Protein AF-B7ANX5-F1 (afdb_monomer)

pLDDT: mean 86.8, std 12.09, range [38.41, 97.44]

Mean predicted aligned error: 7.11 Å

Organism: NCBI:txid483218

Secondary structure (DSSP, 8-state):
--SHHHHHHHHH-S-----TT-------GGGG--HHHHHHHHHHHHHHHHHTT---HHHHHHHHHHHHHHHHHTT-HHHHHHHHHHHHHHHT-HHHHHH--HHHHHHHHHT----HHHHHHHHHHHHHHHHHHHHHHHHHHHHHHHTTSS--

Radius of gyration: 18.53 Å; Cα contacts (8 Å, |Δi|>4): 82; chains: 1; bounding box: 41×58×36 Å

Nearest PDB structures (foldseek):
  3l8r-assembly2_D  TM=2.644E-01  e=5.435E+00  Streptococcus mutans

Solvent-accessible surface area (backbone atoms only — not comparable to full-atom values): 8976 Å² total; per-residue (Å²): 123,62,61,57,67,57,46,49,44,71,76,67,53,89,73,84,83,83,64,84,96,70,84,77,97,70,83,67,68,83,84,63,80,40,47,70,51,50,19,33,50,55,26,39,51,54,49,49,27,50,76,69,75,66,59,50,72,67,60,52,55,49,57,50,50,51,53,38,53,50,25,52,76,70,66,37,32,67,40,28,42,25,48,45,50,17,52,49,54,50,72,65,37,66,72,50,58,75,70,51,59,64,70,64,50,49,55,50,62,77,63,67,81,74,71,36,68,69,49,39,71,54,49,46,54,56,42,50,51,55,49,49,54,58,51,55,53,48,51,50,52,50,51,66,58,55,70,71,75,80,81,134

Foldseek 3Di:
DPCPVVLCCVVPDPDDDDDPPDDDDDDDPVVVDDLLVLLCHLQVVQVSCVVVVVDDLVVNVVVLVVQLVVCVVVVVLLSSQSSLVSLQQSLVDDVSVVPDDVVVVSVCSVPDDDPSNVCNVVSSVVSSVSSCVVVVVVVVVCVVVVVVPPDD

Structure (mmCIF, N/CA/C/O backbone):
data_AF-B7ANX5-F1
#
_entry.id   AF-B7ANX5-F1
#
loop_
_atom_site.group_PDB
_atom_site.id
_atom_site.type_symbol
_atom_site.label_atom_id
_atom_site.label_alt_id
_a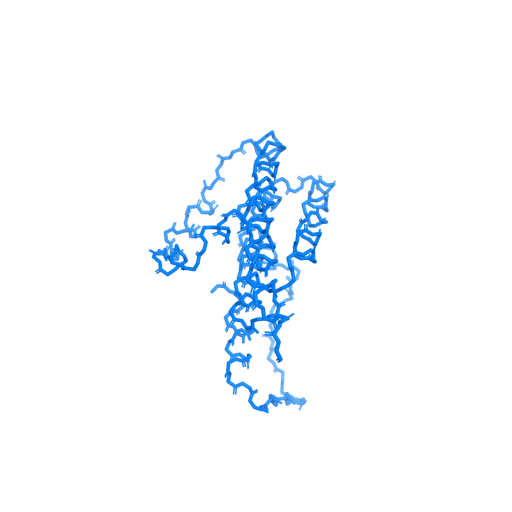tom_site.label_comp_id
_atom_site.label_asym_id
_atom_site.label_entity_id
_atom_site.label_seq_id
_atom_site.pdbx_PDB_ins_code
_atom_site.Cartn_x
_atom_site.Cartn_y
_atom_site.Cartn_z
_atom_site.occupancy
_atom_site.B_iso_or_equiv
_atom_site.auth_seq_id
_atom_site.auth_comp_id
_atom_site.auth_asym_id
_atom_site.auth_atom_id
_atom_site.pdbx_PDB_model_num
ATOM 1 N N . MET A 1 1 ? -2.351 1.192 -12.191 1.00 64.56 1 MET A N 1
ATOM 2 C CA . MET A 1 1 ? -2.584 2.080 -11.023 1.00 64.56 1 MET A CA 1
ATOM 3 C C . MET A 1 1 ? -1.504 1.743 -10.015 1.00 64.56 1 MET A C 1
ATOM 5 O O . MET A 1 1 ? -1.734 0.849 -9.209 1.00 64.56 1 MET A O 1
ATOM 9 N N . HIS A 1 2 ? -0.383 2.459 -10.141 1.00 79.88 2 HIS A N 1
ATOM 10 C CA . HIS A 1 2 ? 0.844 2.492 -9.335 1.00 79.88 2 HIS A CA 1
ATOM 11 C C . HIS A 1 2 ? 1.629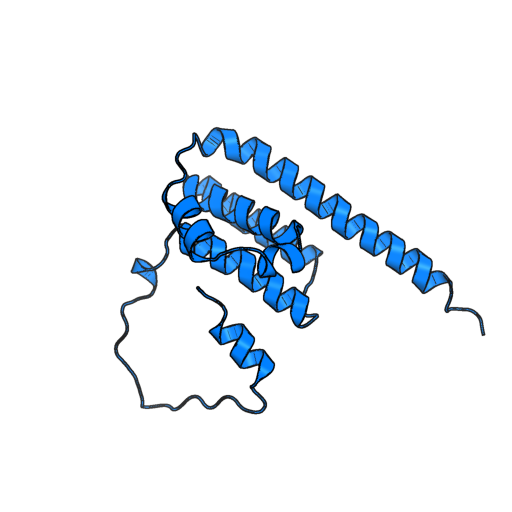 1.181 -9.177 1.00 79.88 2 HIS A C 1
ATOM 13 O O . HIS A 1 2 ? 1.040 0.109 -9.063 1.00 79.88 2 HIS A O 1
ATOM 19 N N . CYS A 1 3 ? 2.961 1.285 -9.110 1.00 84.56 3 CYS A N 1
ATOM 20 C CA . CYS A 1 3 ? 3.905 0.171 -8.952 1.00 84.56 3 CYS A CA 1
ATOM 21 C C . CYS A 1 3 ? 3.955 -0.805 -10.152 1.00 84.56 3 CYS A C 1
ATOM 23 O O . CYS A 1 3 ? 4.668 -1.804 -10.109 1.00 84.56 3 CYS A O 1
ATOM 25 N N . ASP A 1 4 ? 3.224 -0.520 -11.236 1.00 85.19 4 ASP A N 1
ATOM 26 C CA . ASP A 1 4 ? 3.334 -1.236 -12.513 1.00 85.19 4 ASP A CA 1
ATOM 27 C C . ASP A 1 4 ? 4.635 -0.906 -13.258 1.00 85.19 4 ASP A C 1
ATOM 29 O O . ASP A 1 4 ? 5.229 -1.773 -13.890 1.00 85.19 4 ASP A O 1
ATOM 33 N N . ASP A 1 5 ? 5.112 0.326 -13.114 1.00 86.75 5 ASP A N 1
ATOM 34 C CA . ASP A 1 5 ? 6.419 0.801 -13.561 1.00 86.75 5 ASP A CA 1
ATOM 35 C C . ASP A 1 5 ? 7.576 0.123 -12.815 1.00 86.75 5 ASP A C 1
ATOM 37 O O . ASP A 1 5 ? 8.537 -0.327 -13.439 1.00 86.75 5 ASP A O 1
ATOM 41 N N . VAL A 1 6 ? 7.459 -0.002 -11.490 1.00 86.62 6 VAL A N 1
ATOM 42 C CA . VAL A 1 6 ? 8.436 -0.705 -10.644 1.00 86.62 6 VAL A CA 1
ATOM 43 C C . VAL A 1 6 ? 8.518 -2.179 -11.028 1.00 86.62 6 VAL A C 1
ATOM 45 O O . VAL A 1 6 ? 9.609 -2.699 -11.252 1.00 86.62 6 VAL A O 1
ATOM 48 N N . GLU A 1 7 ? 7.372 -2.850 -11.138 1.00 89.88 7 GLU A N 1
ATOM 49 C CA . GLU A 1 7 ? 7.316 -4.266 -11.499 1.00 89.88 7 GLU A CA 1
ATOM 50 C C . GLU A 1 7 ? 7.863 -4.512 -12.911 1.00 89.88 7 GLU A C 1
ATOM 52 O O . GLU A 1 7 ? 8.701 -5.396 -13.097 1.00 89.88 7 GLU A O 1
ATOM 57 N N . TYR A 1 8 ? 7.479 -3.684 -13.890 1.00 86.88 8 TYR A N 1
ATOM 58 C CA . TYR A 1 8 ? 8.024 -3.765 -15.245 1.00 86.88 8 TYR A CA 1
ATOM 59 C C . TYR A 1 8 ? 9.538 -3.533 -15.257 1.0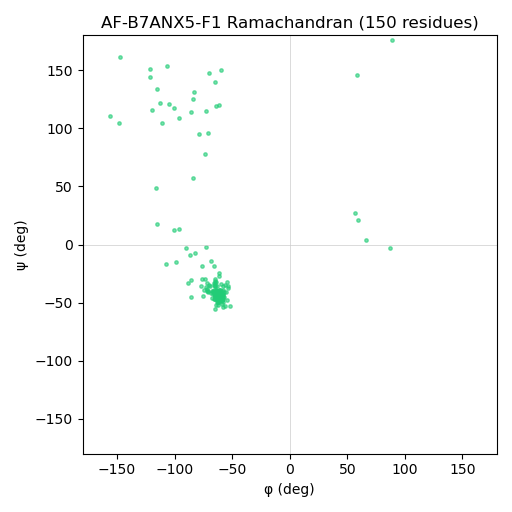0 86.88 8 TYR A C 1
ATOM 61 O O . TYR A 1 8 ? 10.274 -4.246 -15.941 1.00 86.88 8 TYR A O 1
ATOM 69 N N . GLY A 1 9 ? 10.015 -2.575 -14.457 1.00 87.75 9 GLY A N 1
ATOM 70 C CA . GLY A 1 9 ? 11.433 -2.329 -14.236 1.00 87.75 9 GLY A CA 1
ATOM 71 C C . GLY A 1 9 ? 12.150 -3.580 -13.741 1.00 87.75 9 GLY A C 1
ATOM 72 O O . GLY A 1 9 ? 13.107 -4.008 -14.369 1.00 87.75 9 GLY A O 1
ATOM 73 N N . ILE A 1 10 ? 11.668 -4.229 -12.681 1.00 87.19 10 ILE A N 1
ATOM 74 C CA . ILE A 1 10 ? 12.302 -5.446 -12.145 1.00 87.19 10 ILE A CA 1
ATOM 75 C C . ILE A 1 10 ? 12.257 -6.592 -13.166 1.00 87.19 10 ILE A C 1
ATOM 77 O O . ILE A 1 10 ? 13.237 -7.319 -13.326 1.00 87.19 10 ILE A O 1
ATOM 81 N N . ARG A 1 11 ? 11.142 -6.746 -13.890 1.00 87.19 11 ARG A N 1
ATOM 82 C CA . ARG A 1 11 ? 10.969 -7.813 -14.884 1.00 87.19 11 ARG A CA 1
ATOM 83 C C . ARG A 1 11 ? 11.889 -7.649 -16.097 1.00 87.19 11 ARG A C 1
ATOM 85 O O . ARG A 1 11 ? 12.394 -8.642 -16.617 1.00 87.19 11 ARG A O 1
ATOM 92 N N . CYS A 1 12 ? 12.073 -6.420 -16.577 1.00 84.12 12 CYS A N 1
ATOM 93 C CA . CYS A 1 12 ? 12.743 -6.140 -17.849 1.00 84.12 12 CYS A CA 1
ATOM 94 C C . CYS A 1 12 ? 14.151 -5.541 -17.703 1.00 84.12 12 CYS A C 1
ATOM 96 O O . CYS A 1 12 ? 14.919 -5.550 -18.670 1.00 84.12 12 CYS A O 1
ATOM 98 N N . ALA A 1 13 ? 14.527 -5.009 -16.539 1.00 69.38 13 ALA A N 1
ATOM 99 C CA . ALA A 1 13 ? 15.798 -4.312 -16.386 1.00 69.38 13 ALA A CA 1
ATOM 100 C C . ALA A 1 13 ? 16.972 -5.287 -16.235 1.00 69.38 13 ALA A C 1
ATOM 102 O O . ALA A 1 13 ? 17.363 -5.669 -15.137 1.00 69.38 13 ALA A O 1
ATOM 103 N N . ARG A 1 14 ? 17.642 -5.581 -17.356 1.00 64.06 14 ARG A N 1
ATOM 104 C CA . ARG A 1 14 ? 19.084 -5.897 -17.331 1.00 64.06 14 ARG A CA 1
ATOM 105 C C . ARG A 1 14 ? 19.943 -4.641 -17.166 1.00 64.06 14 ARG A C 1
ATOM 107 O O . ARG A 1 14 ? 21.045 -4.729 -16.634 1.00 64.06 14 ARG A O 1
ATOM 114 N N . ARG A 1 15 ? 19.471 -3.483 -17.652 1.00 76.56 15 ARG A N 1
ATOM 115 C CA . ARG A 1 15 ? 20.166 -2.189 -17.554 1.00 76.56 15 ARG A CA 1
ATOM 116 C C . ARG A 1 15 ? 19.166 -1.032 -17.641 1.00 76.56 15 ARG A C 1
ATOM 118 O O . ARG A 1 15 ? 18.594 -0.797 -18.701 1.00 76.56 15 ARG A O 1
ATOM 125 N N . LEU A 1 16 ? 18.959 -0.324 -16.534 1.00 81.31 16 LEU A N 1
ATOM 126 C CA . LEU A 1 16 ? 18.196 0.925 -16.495 1.00 81.31 16 LEU A CA 1
ATOM 127 C C . LEU A 1 16 ? 19.124 2.082 -16.895 1.00 81.31 16 LEU A C 1
ATOM 129 O O . LEU A 1 16 ? 20.234 2.179 -16.372 1.00 81.31 16 LEU A O 1
ATOM 133 N N . ILE A 1 17 ? 18.689 2.944 -17.815 1.00 84.75 17 ILE A N 1
ATOM 134 C CA . ILE A 1 17 ? 19.431 4.148 -18.211 1.00 84.75 17 ILE A CA 1
ATOM 135 C C . ILE A 1 17 ? 18.631 5.363 -17.750 1.00 84.75 17 ILE A C 1
ATOM 137 O O . ILE A 1 17 ? 17.484 5.537 -18.152 1.00 84.75 17 ILE A O 1
ATOM 141 N N . ILE A 1 18 ? 19.250 6.202 -16.922 1.00 85.62 18 ILE A N 1
ATOM 142 C CA . ILE A 1 18 ? 18.720 7.510 -16.529 1.00 85.62 18 ILE A CA 1
ATOM 143 C C . ILE A 1 18 ? 19.532 8.556 -17.294 1.00 85.62 18 ILE A C 1
ATOM 145 O O . ILE A 1 18 ? 20.758 8.583 -17.193 1.00 85.62 18 ILE A O 1
ATOM 149 N N . LEU A 1 19 ? 18.861 9.376 -18.103 1.00 89.69 19 LEU A N 1
ATOM 150 C CA . LEU A 1 19 ? 19.506 10.377 -18.952 1.00 89.69 19 LEU A CA 1
ATOM 151 C C . LEU A 1 19 ? 19.499 11.737 -18.255 1.00 89.69 19 LEU A C 1
ATOM 153 O O . LEU A 1 19 ? 18.463 12.388 -18.147 1.00 89.69 19 LEU A O 1
ATOM 157 N N . ASN A 1 20 ? 20.671 12.177 -17.805 1.00 89.00 20 ASN A N 1
ATOM 158 C CA . ASN A 1 20 ? 20.837 13.518 -17.252 1.00 89.00 20 ASN A CA 1
ATOM 159 C C . ASN A 1 20 ? 20.601 14.576 -18.343 1.00 89.00 20 ASN A C 1
ATOM 161 O O . ASN A 1 20 ? 21.053 14.415 -19.475 1.00 89.00 20 ASN A O 1
ATOM 165 N N . GLY A 1 21 ? 19.924 15.674 -17.996 1.00 89.69 21 GLY A N 1
ATOM 166 C CA . GLY A 1 21 ? 19.671 16.794 -18.913 1.00 89.69 21 GLY A CA 1
ATOM 167 C C . GLY A 1 21 ? 18.409 16.664 -19.774 1.00 89.69 21 GLY A C 1
ATOM 168 O O . GLY A 1 21 ? 18.075 17.607 -20.486 1.00 89.69 21 GLY A O 1
ATOM 169 N N . ILE A 1 22 ? 17.675 15.550 -19.676 1.00 88.56 22 ILE A N 1
ATOM 170 C CA . ILE A 1 22 ? 16.346 15.390 -20.277 1.00 88.56 22 ILE A CA 1
ATOM 171 C C . ILE A 1 22 ? 15.320 15.340 -19.148 1.00 88.56 22 ILE A C 1
ATOM 173 O O . ILE A 1 22 ? 15.184 14.328 -18.468 1.00 88.56 22 ILE A O 1
ATOM 177 N N . ASN A 1 23 ? 14.583 16.435 -18.972 1.00 89.75 23 ASN A N 1
ATOM 178 C CA . ASN A 1 23 ? 13.547 16.553 -17.952 1.00 89.75 23 ASN A CA 1
ATOM 179 C C . ASN A 1 23 ? 12.201 16.858 -18.607 1.00 89.75 23 ASN A C 1
ATOM 181 O O . ASN A 1 23 ? 12.123 17.616 -19.574 1.00 89.75 23 ASN A O 1
ATOM 185 N N . VAL A 1 24 ? 11.132 16.306 -18.041 1.00 86.94 24 VAL A N 1
ATOM 186 C CA . VAL A 1 24 ? 9.756 16.643 -18.407 1.00 86.94 24 VAL A CA 1
ATOM 187 C C . VAL A 1 24 ? 9.112 17.295 -17.198 1.00 86.94 24 VAL A C 1
ATOM 189 O O . VAL A 1 24 ? 9.230 16.791 -16.082 1.00 86.94 24 VAL A O 1
ATOM 192 N N . TRP A 1 25 ? 8.425 18.413 -17.416 1.00 88.75 25 TRP A N 1
ATOM 193 C CA . TRP A 1 25 ? 7.654 19.046 -16.357 1.00 88.75 25 TRP A CA 1
ATOM 194 C C . TRP A 1 25 ? 6.528 18.120 -15.915 1.00 88.75 25 TRP A C 1
ATOM 196 O O . TRP A 1 25 ? 5.643 17.767 -16.693 1.00 88.75 25 TRP A O 1
ATOM 206 N N . HIS A 1 26 ? 6.568 17.745 -14.644 1.00 80.88 26 HIS A N 1
ATOM 207 C CA . HIS A 1 26 ? 5.482 17.064 -13.971 1.00 80.88 26 HIS A CA 1
ATOM 208 C C . HIS A 1 26 ? 5.036 17.899 -12.773 1.00 80.88 26 HIS A C 1
ATOM 210 O O . HIS A 1 26 ? 5.812 18.634 -12.166 1.00 80.88 26 HIS A O 1
ATOM 216 N N . GLU A 1 27 ? 3.764 17.771 -12.426 1.00 80.19 27 GLU A N 1
ATOM 217 C CA . GLU A 1 27 ? 3.228 18.319 -11.185 1.00 80.19 27 GLU A CA 1
ATOM 218 C C . GLU A 1 27 ? 3.963 17.719 -9.974 1.00 80.19 27 GLU A C 1
ATOM 220 O O . GLU A 1 27 ? 4.445 16.579 -10.024 1.00 80.19 27 GLU A O 1
ATOM 225 N N . THR A 1 28 ? 4.068 18.480 -8.888 1.00 76.06 28 THR A N 1
ATOM 226 C CA . THR A 1 28 ? 4.746 18.026 -7.673 1.00 76.06 28 THR A CA 1
ATOM 227 C C . THR A 1 28 ? 3.950 16.926 -6.964 1.00 76.06 28 THR A C 1
ATOM 229 O O . THR A 1 28 ? 2.719 16.873 -6.994 1.00 76.06 28 THR A O 1
ATOM 232 N N . TYR A 1 29 ? 4.679 16.010 -6.324 1.00 69.62 29 TYR A N 1
ATOM 233 C CA . TYR A 1 29 ? 4.139 14.801 -5.693 1.00 69.62 29 TYR A CA 1
ATOM 234 C C . TYR A 1 29 ? 3.106 15.087 -4.589 1.00 69.62 29 TYR A C 1
ATOM 236 O O . TYR A 1 29 ? 2.139 14.342 -4.431 1.00 69.62 29 TYR A O 1
ATOM 244 N N . GLU A 1 30 ? 3.285 16.184 -3.854 1.00 67.94 30 GLU A N 1
ATOM 245 C CA . GLU A 1 30 ? 2.495 16.552 -2.673 1.00 67.94 30 GLU A CA 1
ATOM 246 C C . GLU A 1 30 ? 0.989 16.632 -2.960 1.00 67.94 30 GLU A C 1
ATOM 248 O O . GLU A 1 30 ? 0.178 16.205 -2.140 1.00 67.94 30 GLU A O 1
ATOM 253 N N . TYR A 1 31 ? 0.604 17.077 -4.158 1.00 67.00 31 TYR A N 1
ATOM 254 C CA . TYR A 1 31 ? -0.802 17.224 -4.545 1.00 67.00 31 TYR A CA 1
ATOM 255 C C . TYR A 1 31 ? -1.454 15.924 -5.031 1.00 67.00 31 TYR A C 1
ATOM 257 O O . TYR A 1 31 ? -2.666 15.874 -5.245 1.00 67.00 31 TYR A O 1
ATOM 265 N N . ARG A 1 32 ? -0.677 14.847 -5.194 1.00 72.06 32 ARG A N 1
ATOM 266 C CA . ARG A 1 32 ? -1.162 13.580 -5.759 1.00 72.06 32 ARG A CA 1
ATOM 267 C C . ARG A 1 32 ? -1.5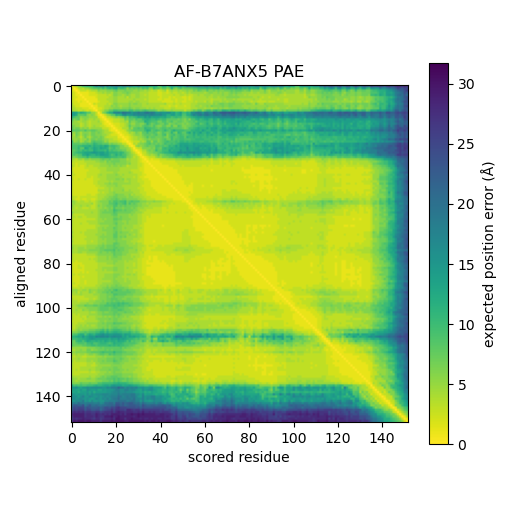09 12.543 -4.704 1.00 72.06 32 ARG A C 1
ATOM 269 O O . ARG A 1 32 ? -2.206 11.583 -5.026 1.00 72.06 32 ARG A O 1
ATOM 276 N N . VAL A 1 33 ? -1.087 12.721 -3.452 1.00 80.19 33 VAL A N 1
ATOM 277 C CA . VAL A 1 33 ? -1.300 11.725 -2.394 1.00 80.19 33 VAL A CA 1
ATOM 278 C C . VAL A 1 33 ? -2.775 11.680 -1.997 1.00 80.19 33 VAL A C 1
ATOM 280 O O . VAL A 1 33 ? -3.263 12.450 -1.175 1.00 80.19 33 VAL A O 1
ATOM 283 N N . THR A 1 34 ? -3.509 10.738 -2.586 1.00 89.25 34 THR A N 1
ATOM 284 C CA . THR A 1 34 ? -4.903 10.465 -2.225 1.00 89.25 34 THR A CA 1
ATOM 285 C C . THR A 1 34 ? -5.008 9.160 -1.434 1.00 89.25 34 THR A C 1
ATOM 287 O O . THR A 1 34 ? -4.217 8.239 -1.653 1.00 89.25 34 THR A O 1
ATOM 290 N N . PRO A 1 35 ? -6.038 8.990 -0.580 1.00 91.31 35 PRO A N 1
ATOM 291 C CA . PRO A 1 35 ? -6.252 7.735 0.146 1.00 91.31 35 PRO A CA 1
ATOM 292 C C . PRO A 1 35 ? -6.334 6.511 -0.779 1.00 91.31 35 PRO A C 1
ATOM 294 O O . PRO A 1 35 ? -5.934 5.407 -0.417 1.00 91.31 35 PRO A O 1
ATOM 297 N N . THR A 1 36 ? -6.859 6.702 -1.992 1.00 91.88 36 THR A N 1
ATOM 298 C CA . THR A 1 36 ? -6.962 5.644 -3.000 1.00 91.88 36 THR A CA 1
ATOM 299 C C . THR A 1 36 ? -5.592 5.243 -3.546 1.00 91.88 36 THR A C 1
ATOM 301 O O . THR A 1 36 ? -5.388 4.060 -3.798 1.00 91.88 36 THR A O 1
ATOM 304 N N . ILE A 1 37 ? -4.657 6.185 -3.703 1.00 91.62 37 ILE A N 1
ATOM 305 C CA . ILE A 1 37 ? -3.279 5.871 -4.102 1.00 91.62 37 ILE A CA 1
ATOM 306 C C . ILE A 1 37 ? -2.590 5.062 -3.005 1.00 91.62 37 ILE A C 1
ATOM 308 O O . ILE A 1 37 ? -2.117 3.973 -3.295 1.00 91.62 37 ILE A O 1
ATOM 312 N N . ILE A 1 38 ? -2.703 5.468 -1.734 1.00 93.44 38 ILE A N 1
ATOM 313 C CA . ILE A 1 38 ? -2.147 4.711 -0.596 1.00 93.44 38 ILE A CA 1
ATOM 314 C C . ILE A 1 38 ? -2.624 3.248 -0.571 1.00 93.44 38 ILE A C 1
ATOM 316 O O . ILE A 1 38 ? -1.846 2.343 -0.259 1.00 93.44 38 ILE A O 1
ATOM 320 N N . TYR A 1 39 ? -3.889 2.990 -0.930 1.00 95.62 39 TYR A N 1
ATOM 321 C CA . TYR A 1 39 ? -4.389 1.620 -1.085 1.00 95.62 39 TYR A CA 1
ATOM 322 C C . TYR A 1 39 ? -3.597 0.833 -2.142 1.00 95.62 39 TYR A C 1
ATOM 324 O O . TYR A 1 39 ? -3.211 -0.310 -1.888 1.00 95.62 39 TYR A O 1
ATOM 332 N N . TYR A 1 40 ? -3.376 1.418 -3.322 1.00 94.69 40 TYR A N 1
ATOM 333 C CA . TYR A 1 40 ? -2.654 0.759 -4.409 1.00 94.69 40 TYR A CA 1
ATOM 334 C C . TYR A 1 40 ? -1.165 0.625 -4.105 1.00 94.69 40 TYR A C 1
ATOM 336 O O . TYR A 1 40 ? -0.627 -0.451 -4.335 1.00 94.69 40 TYR A O 1
ATOM 344 N N . ASP A 1 41 ? -0.538 1.637 -3.512 1.00 93.75 41 ASP A N 1
ATOM 345 C CA . ASP A 1 41 ? 0.879 1.615 -3.149 1.00 93.75 41 ASP A CA 1
ATOM 346 C C . ASP A 1 41 ? 1.172 0.466 -2.191 1.00 93.75 41 ASP A C 1
ATOM 348 O O . ASP A 1 41 ? 2.045 -0.357 -2.452 1.00 93.75 41 ASP A O 1
ATOM 352 N N . ILE A 1 42 ? 0.399 0.354 -1.104 1.00 95.31 42 ILE A N 1
ATOM 353 C CA . ILE A 1 42 ? 0.578 -0.722 -0.122 1.00 95.31 42 ILE A CA 1
ATOM 354 C C . ILE A 1 42 ? 0.293 -2.075 -0.769 1.00 95.31 42 ILE A C 1
ATOM 356 O O . ILE A 1 42 ? 1.116 -2.982 -0.688 1.00 95.31 42 ILE A O 1
ATOM 360 N N . ARG A 1 43 ? -0.867 -2.227 -1.419 1.00 95.69 43 ARG A N 1
ATOM 361 C CA . ARG A 1 43 ? -1.287 -3.517 -1.974 1.00 95.69 43 ARG A CA 1
ATOM 362 C C . ARG A 1 43 ? -0.311 -4.007 -3.043 1.00 95.69 43 ARG A C 1
ATOM 364 O O . ARG A 1 43 ? 0.084 -5.168 -3.008 1.00 95.69 43 ARG A O 1
ATOM 371 N N . ASN A 1 44 ? 0.041 -3.151 -3.999 1.00 94.75 44 ASN A N 1
ATOM 372 C CA . ASN A 1 44 ? 0.858 -3.542 -5.142 1.00 94.75 44 ASN A CA 1
ATOM 373 C C . ASN A 1 44 ? 2.303 -3.787 -4.718 1.00 94.75 44 ASN A C 1
ATOM 375 O O . ASN A 1 44 ? 2.851 -4.796 -5.132 1.00 94.75 44 ASN A O 1
ATOM 379 N N . THR A 1 45 ? 2.872 -2.975 -3.819 1.00 94.50 45 THR A N 1
ATOM 380 C CA . THR A 1 45 ? 4.221 -3.235 -3.282 1.00 94.50 45 THR A CA 1
ATOM 381 C C . THR A 1 45 ? 4.296 -4.608 -2.612 1.00 94.50 45 THR A C 1
ATOM 383 O O . THR A 1 45 ? 5.239 -5.357 -2.848 1.00 94.50 45 THR A O 1
ATOM 386 N N . LEU A 1 46 ? 3.281 -4.987 -1.821 1.00 95.25 46 LEU A N 1
ATOM 387 C CA . LEU A 1 46 ? 3.236 -6.312 -1.190 1.00 95.25 46 LEU A CA 1
ATOM 388 C C . LEU A 1 46 ? 3.196 -7.439 -2.233 1.00 95.25 46 LEU A C 1
ATOM 390 O O . LEU A 1 46 ? 3.915 -8.422 -2.078 1.00 95.25 46 LEU A O 1
ATOM 394 N N . PHE A 1 47 ? 2.400 -7.295 -3.299 1.00 95.12 47 PHE A N 1
ATOM 395 C CA . PHE A 1 47 ? 2.349 -8.281 -4.384 1.00 95.12 47 PHE A CA 1
ATOM 396 C C . PHE A 1 47 ? 3.647 -8.346 -5.190 1.00 95.12 47 PHE A C 1
ATOM 398 O O . PHE A 1 47 ? 4.145 -9.440 -5.412 1.00 95.12 47 PHE A O 1
ATOM 405 N N . VAL A 1 48 ? 4.221 -7.209 -5.582 1.00 93.56 48 VAL A N 1
ATOM 406 C CA . VAL A 1 48 ? 5.478 -7.150 -6.346 1.00 93.56 48 VAL A CA 1
ATOM 407 C C . VAL A 1 48 ? 6.614 -7.784 -5.548 1.00 93.56 48 VAL A C 1
ATOM 409 O O . VAL A 1 48 ? 7.320 -8.651 -6.061 1.00 93.56 48 VAL A O 1
ATOM 412 N N . ASN A 1 49 ? 6.738 -7.447 -4.261 1.00 93.31 49 ASN A N 1
ATOM 413 C CA . ASN A 1 49 ? 7.730 -8.075 -3.391 1.00 93.31 49 ASN A CA 1
ATOM 414 C C . ASN A 1 49 ? 7.499 -9.588 -3.276 1.00 93.31 49 ASN A C 1
ATOM 416 O O . ASN A 1 49 ? 8.464 -10.349 -3.268 1.00 93.31 49 ASN A O 1
ATOM 420 N N . HIS A 1 50 ? 6.238 -10.032 -3.206 1.00 93.12 50 HIS A N 1
ATOM 421 C CA . HIS A 1 50 ? 5.903 -11.457 -3.163 1.00 93.12 50 HIS A CA 1
ATOM 422 C C . HIS A 1 50 ? 6.289 -12.180 -4.456 1.00 93.12 50 HIS A C 1
ATOM 424 O O . HIS A 1 50 ? 6.951 -13.212 -4.396 1.00 93.12 50 HIS A O 1
ATOM 430 N N . MET A 1 51 ? 5.943 -11.608 -5.611 1.00 91.31 51 MET A N 1
ATOM 431 C CA . MET A 1 51 ? 6.205 -12.177 -6.934 1.00 91.31 51 MET A CA 1
ATOM 432 C C . MET A 1 51 ? 7.701 -12.324 -7.233 1.00 91.31 51 MET A C 1
ATOM 434 O O . MET A 1 51 ? 8.109 -13.286 -7.878 1.00 91.31 51 MET A O 1
ATOM 438 N N . HIS A 1 52 ? 8.527 -11.390 -6.758 1.00 89.69 52 HIS A N 1
ATOM 439 C CA . HIS A 1 52 ? 9.974 -11.396 -6.991 1.00 89.69 52 HIS A CA 1
ATOM 440 C C . HIS A 1 52 ? 10.789 -12.031 -5.850 1.00 89.69 52 HIS A C 1
ATOM 442 O O . HIS A 1 52 ? 12.007 -11.877 -5.823 1.00 89.69 52 HIS A O 1
ATOM 448 N N . ASN A 1 53 ? 10.152 -12.745 -4.913 1.00 88.56 53 ASN A N 1
ATOM 449 C CA . ASN A 1 53 ? 10.804 -13.365 -3.746 1.00 88.56 53 ASN A CA 1
ATOM 450 C C . ASN A 1 53 ? 11.594 -12.379 -2.856 1.00 88.56 53 ASN A C 1
ATOM 452 O O . ASN A 1 53 ? 12.528 -12.767 -2.163 1.00 88.56 53 ASN A O 1
ATOM 456 N N . MET A 1 54 ? 11.199 -11.104 -2.844 1.00 89.94 54 MET A N 1
ATOM 457 C CA . MET A 1 54 ? 11.773 -10.047 -1.996 1.00 89.94 54 MET A CA 1
ATOM 458 C C . MET A 1 54 ? 10.892 -9.759 -0.769 1.00 89.94 54 MET A C 1
ATOM 460 O O . MET A 1 54 ? 11.019 -8.726 -0.113 1.00 89.94 54 MET A O 1
ATOM 464 N N . PHE A 1 55 ? 9.917 -10.627 -0.503 1.00 92.25 55 PHE A N 1
ATOM 465 C CA . PHE A 1 55 ? 8.934 -10.433 0.549 1.00 92.25 55 PHE A CA 1
ATOM 466 C C . PHE A 1 55 ? 9.448 -10.949 1.891 1.00 92.25 55 PHE A C 1
ATOM 468 O O . PHE A 1 55 ? 9.571 -12.155 2.091 1.00 92.25 55 PHE A O 1
ATOM 475 N N . ASP A 1 56 ? 9.645 -10.031 2.831 1.00 92.06 56 ASP A N 1
ATOM 476 C CA . ASP A 1 56 ? 9.875 -10.341 4.240 1.00 92.06 56 ASP A CA 1
ATOM 477 C C . ASP A 1 56 ? 8.573 -10.143 5.029 1.00 92.06 56 ASP A C 1
ATOM 479 O O . ASP A 1 56 ? 8.031 -9.035 5.117 1.00 92.06 56 ASP A O 1
ATOM 483 N N . ALA A 1 57 ? 8.071 -11.232 5.617 1.00 91.44 57 ALA A N 1
ATOM 484 C CA . ALA A 1 57 ? 6.817 -11.224 6.352 1.00 91.44 57 ALA A CA 1
ATOM 485 C C . ALA A 1 57 ? 6.871 -10.373 7.633 1.00 91.44 57 ALA A C 1
ATOM 487 O O . ALA A 1 57 ? 5.867 -9.739 7.977 1.00 91.44 57 ALA A O 1
ATOM 488 N N . ASN A 1 58 ? 8.011 -10.333 8.323 1.00 90.31 58 ASN A N 1
ATOM 489 C CA . ASN A 1 58 ? 8.190 -9.580 9.561 1.00 90.31 58 ASN A CA 1
ATOM 490 C C . ASN A 1 58 ? 8.315 -8.084 9.270 1.00 90.31 58 ASN A C 1
ATOM 492 O O . ASN A 1 58 ? 7.636 -7.267 9.898 1.00 90.31 58 ASN A O 1
ATOM 496 N N . LEU A 1 59 ? 9.095 -7.724 8.252 1.00 93.12 59 LEU A N 1
ATOM 497 C CA . LEU A 1 59 ? 9.215 -6.334 7.818 1.00 93.12 59 LEU A CA 1
ATOM 498 C C . LEU A 1 59 ? 7.887 -5.796 7.259 1.00 93.12 59 LEU A C 1
ATOM 500 O O . LEU A 1 59 ? 7.485 -4.667 7.559 1.00 93.12 59 LEU A O 1
ATOM 504 N N . ALA A 1 60 ? 7.161 -6.604 6.481 1.00 94.25 60 ALA A N 1
ATOM 505 C CA . ALA A 1 60 ? 5.879 -6.208 5.902 1.00 94.25 60 ALA A CA 1
ATOM 506 C C . ALA A 1 60 ? 4.812 -5.932 6.973 1.00 94.25 60 ALA A C 1
ATOM 508 O O . ALA A 1 60 ? 4.081 -4.944 6.871 1.00 94.25 60 ALA A O 1
ATOM 509 N N . ILE A 1 61 ? 4.722 -6.760 8.024 1.00 94.56 61 ILE A N 1
ATOM 510 C CA . ILE A 1 61 ? 3.747 -6.524 9.099 1.00 94.56 61 ILE A CA 1
ATOM 511 C C . ILE A 1 61 ? 4.132 -5.329 9.976 1.00 94.56 61 ILE A C 1
ATOM 513 O O . ILE A 1 61 ? 3.242 -4.581 10.386 1.00 94.56 61 ILE A O 1
ATOM 517 N N . GLN A 1 62 ? 5.424 -5.135 10.260 1.00 95.25 62 GLN A N 1
ATOM 518 C CA . GLN A 1 62 ? 5.907 -3.994 11.042 1.00 95.25 62 GLN A CA 1
ATOM 519 C C . GLN A 1 62 ? 5.652 -2.680 10.296 1.00 95.25 62 GLN A C 1
ATOM 521 O O . GLN A 1 62 ? 4.892 -1.845 10.781 1.00 95.25 62 GLN A O 1
ATOM 526 N N . SER A 1 63 ? 6.138 -2.561 9.058 1.00 95.19 63 SER A N 1
ATOM 527 C CA . SER A 1 63 ? 5.938 -1.359 8.235 1.00 95.19 63 SER A CA 1
ATOM 528 C C . SER A 1 63 ? 4.459 -1.017 8.012 1.00 95.19 63 SER A C 1
ATOM 530 O O . SER A 1 63 ? 4.075 0.154 7.994 1.00 95.19 63 SER A O 1
ATOM 532 N N . TRP A 1 64 ? 3.590 -2.024 7.881 1.00 96.69 64 TRP A N 1
ATOM 533 C CA . TRP A 1 64 ? 2.148 -1.808 7.793 1.00 96.69 64 TRP A CA 1
ATOM 534 C C . TRP A 1 64 ? 1.545 -1.265 9.098 1.00 96.69 64 TRP A C 1
ATOM 536 O O . TRP A 1 64 ? 0.728 -0.342 9.046 1.00 96.69 64 TRP A O 1
ATOM 546 N N . LYS A 1 65 ? 1.953 -1.787 10.264 1.00 96.12 65 LYS A N 1
ATOM 547 C CA . LYS A 1 65 ? 1.519 -1.272 11.576 1.00 96.12 65 LYS A CA 1
ATOM 548 C C . LYS A 1 65 ? 1.991 0.160 11.812 1.00 96.12 65 LYS A C 1
ATOM 550 O O . LYS A 1 65 ? 1.215 0.967 12.328 1.00 96.12 65 LYS A O 1
ATOM 555 N N . ASP A 1 66 ? 3.211 0.485 11.398 1.00 96.56 66 ASP A N 1
ATOM 556 C CA . ASP A 1 66 ? 3.759 1.837 11.518 1.00 96.56 66 ASP A CA 1
ATOM 557 C C . ASP A 1 66 ? 2.962 2.820 10.657 1.00 96.56 66 ASP A C 1
ATOM 559 O O . ASP A 1 66 ? 2.550 3.875 11.138 1.00 96.56 66 ASP A O 1
ATOM 563 N N . ARG A 1 67 ? 2.626 2.435 9.415 1.00 95.00 67 ARG A N 1
ATOM 564 C CA . ARG A 1 67 ? 1.752 3.234 8.537 1.00 95.00 67 ARG A CA 1
ATOM 565 C C . ARG A 1 67 ? 0.362 3.449 9.137 1.00 95.00 67 ARG A C 1
ATOM 567 O O . ARG A 1 67 ? -0.157 4.560 9.076 1.00 95.00 67 ARG A O 1
ATOM 574 N N . ILE A 1 68 ? -0.250 2.414 9.718 1.00 95.88 68 ILE A N 1
ATOM 575 C CA . ILE A 1 68 ? -1.553 2.547 10.393 1.00 95.88 68 ILE A CA 1
ATOM 576 C C . ILE A 1 68 ? -1.450 3.526 11.561 1.00 95.88 68 ILE A C 1
ATOM 578 O O . ILE A 1 68 ? -2.255 4.451 11.642 1.00 95.88 68 ILE A O 1
ATOM 582 N N . SER A 1 69 ? -0.445 3.355 12.423 1.00 95.75 69 SER A N 1
ATOM 583 C CA . SER A 1 69 ? -0.212 4.233 13.575 1.00 95.75 69 SER A CA 1
ATOM 584 C C . SER A 1 69 ? -0.008 5.683 13.135 1.00 95.75 69 SER A C 1
ATOM 586 O O . SER A 1 69 ? -0.624 6.588 13.696 1.00 95.75 69 SER A O 1
ATOM 588 N N . TYR A 1 70 ? 0.774 5.902 12.075 1.00 95.81 70 TYR A N 1
ATOM 589 C CA . TYR A 1 70 ? 0.992 7.218 11.481 1.00 95.81 70 TYR A CA 1
ATOM 590 C C . TYR A 1 70 ? -0.323 7.875 11.034 1.00 95.81 70 TYR A C 1
ATOM 592 O O . TYR A 1 70 ? -0.644 8.975 11.487 1.00 95.81 70 TYR A O 1
ATOM 600 N N . PHE A 1 71 ? -1.136 7.198 10.212 1.00 95.06 71 PHE A N 1
ATOM 601 C CA . PHE A 1 71 ? -2.412 7.762 9.748 1.00 95.06 71 PHE A CA 1
ATOM 602 C C . PHE A 1 71 ? -3.420 7.965 10.883 1.00 95.06 71 PHE A C 1
ATOM 604 O O . PHE A 1 71 ? -4.209 8.911 10.844 1.00 95.06 71 PHE A O 1
ATOM 611 N N . HIS A 1 72 ? -3.381 7.111 11.906 1.00 94.12 72 HIS A N 1
ATOM 612 C CA . HIS A 1 72 ? -4.233 7.241 13.080 1.00 94.12 72 HIS A CA 1
ATOM 613 C C . HIS A 1 72 ? -3.915 8.514 13.877 1.00 94.12 72 HIS A C 1
ATOM 615 O O . HIS A 1 72 ? -4.826 9.274 14.208 1.00 94.12 72 HIS A O 1
ATOM 621 N N . VAL A 1 73 ? -2.628 8.788 14.133 1.00 95.56 73 VAL A N 1
ATOM 622 C CA . VAL A 1 73 ? -2.171 9.998 14.843 1.00 95.56 73 VAL A CA 1
ATOM 623 C C . VAL A 1 73 ? -2.551 11.268 14.079 1.00 95.56 73 VAL A C 1
ATOM 625 O O . VAL A 1 73 ? -3.017 12.232 14.686 1.00 95.56 73 VAL A O 1
ATOM 628 N N . GLN A 1 74 ? -2.448 11.246 12.748 1.00 94.19 74 GLN A N 1
ATOM 629 C CA . GLN A 1 74 ? -2.861 12.358 11.881 1.00 94.19 74 GLN A CA 1
ATOM 630 C C . GLN A 1 74 ? -4.390 12.512 11.757 1.00 94.19 74 GLN A C 1
ATOM 632 O O . GLN A 1 74 ? -4.863 13.427 11.091 1.00 94.19 74 GLN A O 1
ATOM 637 N N . LYS A 1 75 ? -5.187 11.637 12.392 1.00 93.50 75 LYS A N 1
ATOM 638 C CA . LYS A 1 75 ? -6.661 11.581 12.282 1.00 93.50 75 LYS A CA 1
ATOM 639 C C . LYS A 1 75 ? -7.160 11.354 10.846 1.00 93.50 75 LYS A C 1
ATOM 641 O O . LYS A 1 75 ? -8.335 11.574 10.543 1.00 93.50 75 LYS A O 1
ATOM 646 N N . GLU A 1 76 ? -6.302 10.818 9.983 1.00 93.69 76 GLU A N 1
ATOM 647 C CA . GLU A 1 76 ? -6.570 10.486 8.583 1.00 93.69 76 GLU A CA 1
ATOM 648 C C . GLU A 1 76 ? -7.241 9.108 8.466 1.00 93.69 76 GLU A C 1
ATOM 650 O O . GLU A 1 76 ? -6.768 8.186 7.797 1.00 93.69 76 GLU A O 1
ATOM 655 N N . TYR A 1 77 ? -8.390 8.942 9.131 1.00 94.19 77 TYR A N 1
ATOM 656 C CA . TYR A 1 77 ? -9.048 7.637 9.288 1.00 94.19 77 TYR A CA 1
ATOM 657 C C . TYR A 1 77 ? -9.464 6.996 7.954 1.00 94.19 77 TYR A C 1
ATOM 659 O O . TYR A 1 77 ? -9.554 5.771 7.837 1.00 94.19 77 TYR A O 1
ATOM 667 N N . LYS A 1 78 ? -9.731 7.802 6.919 1.00 94.31 78 LYS A N 1
ATOM 668 C CA . LYS A 1 78 ? -10.027 7.279 5.578 1.00 94.31 78 LYS A CA 1
ATOM 669 C C . LYS A 1 78 ? -8.785 6.635 4.960 1.00 94.31 78 LYS A C 1
ATOM 671 O O . LYS A 1 78 ? -8.897 5.568 4.363 1.00 94.31 78 LYS A O 1
ATOM 676 N N . THR A 1 79 ? -7.622 7.253 5.118 1.00 94.81 79 THR A N 1
ATOM 677 C CA . THR A 1 79 ? -6.339 6.744 4.616 1.00 94.81 79 THR A CA 1
ATOM 678 C C . THR A 1 79 ? -5.886 5.523 5.411 1.00 94.81 79 THR A C 1
ATOM 680 O O . THR A 1 79 ? -5.510 4.511 4.821 1.00 94.81 79 THR A O 1
ATOM 683 N N . GLU A 1 80 ? -6.062 5.548 6.733 1.00 96.12 80 GLU A N 1
ATOM 684 C CA . GLU A 1 80 ? -5.880 4.384 7.607 1.00 96.12 80 GLU A CA 1
ATOM 685 C C . GLU A 1 80 ? -6.741 3.194 7.138 1.00 96.12 80 GLU A C 1
ATOM 687 O O . GLU A 1 80 ? -6.240 2.083 6.954 1.00 96.12 80 GLU A O 1
ATOM 692 N N . TYR A 1 81 ? -8.026 3.427 6.843 1.00 96.50 81 TYR A N 1
ATOM 693 C CA . TYR A 1 81 ? -8.920 2.393 6.314 1.00 96.50 81 TYR A CA 1
ATOM 694 C C . TYR A 1 81 ? -8.405 1.801 4.996 1.00 96.50 81 TYR A C 1
ATOM 696 O O . TYR A 1 81 ? -8.469 0.585 4.790 1.00 96.50 81 TYR A O 1
ATOM 704 N N . MET A 1 82 ? -7.902 2.650 4.097 1.00 96.56 82 MET A N 1
ATOM 705 C CA . MET A 1 82 ? -7.338 2.227 2.816 1.00 96.56 82 MET A CA 1
ATOM 706 C C . MET A 1 82 ? -6.092 1.357 3.011 1.00 96.56 82 MET A C 1
ATOM 708 O O . MET A 1 82 ? -5.989 0.313 2.367 1.00 96.56 82 MET A O 1
ATOM 712 N N . ALA A 1 83 ? -5.218 1.706 3.958 1.00 96.94 83 ALA A N 1
ATOM 713 C CA . ALA A 1 83 ? -4.054 0.902 4.323 1.00 96.94 83 ALA A CA 1
ATOM 714 C C . ALA A 1 83 ? -4.437 -0.469 4.908 1.00 96.94 83 ALA A C 1
ATOM 716 O O . ALA A 1 83 ? -3.874 -1.497 4.521 1.00 96.94 83 ALA A O 1
ATOM 717 N N . ILE A 1 84 ? -5.436 -0.522 5.796 1.00 97.19 84 ILE A N 1
ATOM 718 C CA . ILE A 1 84 ? -5.924 -1.791 6.362 1.00 97.19 84 ILE A CA 1
ATOM 719 C C . ILE A 1 84 ? -6.550 -2.660 5.263 1.00 97.19 84 ILE A C 1
ATOM 721 O O . ILE A 1 84 ? -6.291 -3.863 5.169 1.00 97.19 84 ILE A O 1
ATOM 725 N N . ARG A 1 85 ? -7.366 -2.049 4.398 1.00 96.56 85 ARG A N 1
ATOM 726 C CA . ARG A 1 85 ? -8.029 -2.745 3.294 1.00 96.56 85 ARG A CA 1
ATOM 727 C C . ARG A 1 85 ? -7.026 -3.290 2.277 1.00 96.56 85 ARG A C 1
ATOM 729 O O . ARG A 1 85 ? -7.241 -4.395 1.787 1.00 96.56 85 ARG A O 1
ATOM 736 N N . ALA A 1 86 ? -5.962 -2.548 1.977 1.00 96.75 86 ALA A N 1
ATOM 737 C CA . ALA A 1 86 ? -4.897 -2.974 1.073 1.00 96.75 86 ALA A CA 1
ATOM 738 C C . ALA A 1 86 ? -4.245 -4.280 1.544 1.00 96.75 86 ALA A C 1
ATOM 740 O O . ALA A 1 86 ? -4.184 -5.241 0.779 1.00 96.75 86 ALA A O 1
ATOM 741 N N . MET A 1 87 ? -3.867 -4.354 2.825 1.00 97.44 87 MET A N 1
ATOM 742 C CA . MET A 1 87 ? -3.317 -5.572 3.429 1.00 97.44 87 MET A CA 1
ATOM 743 C C . MET A 1 87 ? -4.327 -6.727 3.418 1.00 97.44 87 MET A C 1
ATOM 745 O O . MET A 1 87 ? -3.994 -7.847 3.040 1.00 97.44 87 MET A O 1
ATOM 749 N N . ASN A 1 88 ? -5.592 -6.471 3.768 1.00 97.19 88 ASN A N 1
ATOM 750 C CA . ASN A 1 88 ? -6.632 -7.506 3.715 1.00 97.19 88 ASN A CA 1
ATOM 751 C C . ASN A 1 88 ? -6.833 -8.072 2.301 1.00 97.19 88 ASN A C 1
ATOM 753 O O . ASN A 1 88 ? -7.094 -9.262 2.143 1.00 97.19 88 ASN A O 1
ATOM 757 N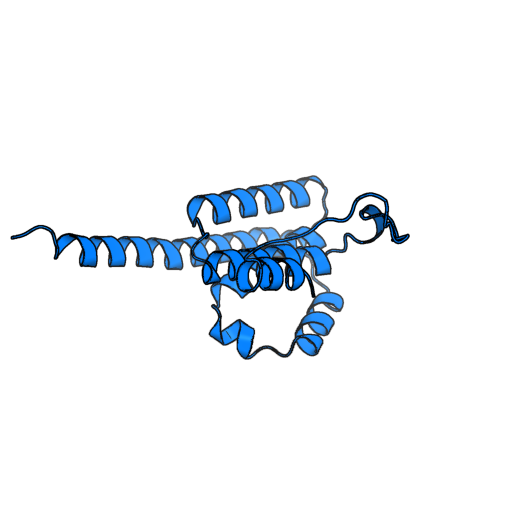 N . ASP A 1 89 ? -6.768 -7.216 1.285 1.00 96.38 89 ASP A N 1
ATOM 758 C CA . ASP A 1 89 ? -6.914 -7.615 -0.111 1.00 96.38 89 ASP A CA 1
ATOM 759 C C . ASP A 1 89 ? -5.672 -8.373 -0.612 1.00 96.38 89 ASP A C 1
ATOM 761 O O . ASP A 1 89 ? -5.830 -9.376 -1.302 1.00 96.38 89 ASP A O 1
ATOM 765 N N . PHE A 1 90 ? -4.465 -7.993 -0.181 1.00 96.25 90 PHE A N 1
ATOM 766 C CA . PHE A 1 90 ? -3.245 -8.782 -0.396 1.00 96.25 90 PHE A CA 1
ATOM 767 C C . PHE A 1 90 ? -3.351 -10.193 0.206 1.00 96.25 90 PHE A C 1
ATOM 769 O O . PHE A 1 90 ? -3.022 -11.187 -0.442 1.00 96.25 90 PHE A O 1
ATOM 776 N N . LEU A 1 91 ? -3.895 -10.316 1.421 1.00 95.56 91 LEU A N 1
ATOM 777 C CA . LEU A 1 91 ? -4.035 -11.611 2.092 1.00 95.56 91 LEU A CA 1
ATOM 778 C C . LEU A 1 91 ? -4.928 -12.610 1.341 1.00 95.56 91 LEU A C 1
ATOM 780 O O . LEU A 1 91 ? -4.711 -13.815 1.493 1.00 95.56 91 LEU A O 1
ATOM 784 N N . LYS A 1 92 ? -5.858 -12.144 0.493 1.00 94.31 92 LYS A N 1
ATOM 785 C CA . LYS A 1 92 ? -6.680 -13.008 -0.379 1.00 94.31 92 LYS A CA 1
ATOM 786 C C . LYS A 1 92 ? -5.866 -13.739 -1.450 1.00 94.31 92 LYS A C 1
ATOM 788 O O . LYS A 1 92 ? -6.344 -14.736 -1.977 1.00 94.31 92 LYS A O 1
ATOM 793 N N . GLY A 1 93 ? -4.651 -13.273 -1.743 1.00 92.12 93 GLY A N 1
ATOM 794 C CA . GLY A 1 93 ? -3.734 -13.894 -2.693 1.00 92.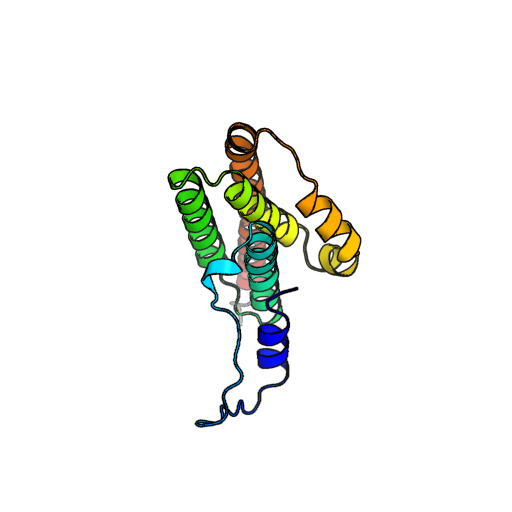12 93 GLY A CA 1
ATOM 795 C C . GLY A 1 93 ? -3.901 -13.422 -4.138 1.00 92.12 93 GLY A C 1
ATOM 796 O O . GLY A 1 93 ? -4.783 -12.631 -4.478 1.00 92.12 93 GLY A O 1
ATOM 797 N N . GLU A 1 94 ? -3.015 -13.920 -4.995 1.00 89.69 94 GLU A N 1
ATOM 798 C CA . GLU A 1 94 ? -2.872 -13.482 -6.389 1.00 89.69 94 GLU A CA 1
ATOM 799 C C . GLU A 1 94 ? -4.051 -13.897 -7.273 1.00 89.69 94 GLU A C 1
ATOM 801 O O . GLU A 1 94 ? -4.490 -13.115 -8.113 1.00 89.69 94 GLU A O 1
ATOM 806 N N . GLN A 1 95 ? -4.642 -15.073 -7.036 1.00 91.19 95 GLN A N 1
ATOM 807 C CA . GLN A 1 95 ? -5.838 -15.522 -7.763 1.00 91.19 95 GLN A CA 1
ATOM 808 C C . GLN A 1 95 ? -6.989 -14.516 -7.630 1.00 91.19 95 GLN A C 1
ATOM 810 O O . GLN A 1 95 ? -7.679 -14.196 -8.601 1.00 91.19 95 GLN A O 1
ATOM 815 N N . TRP A 1 96 ? -7.163 -13.956 -6.428 1.00 94.25 96 TRP A N 1
ATOM 816 C CA . TRP A 1 96 ? -8.126 -12.885 -6.219 1.00 94.25 96 TRP A CA 1
ATOM 817 C C . TRP A 1 96 ? -7.749 -11.649 -7.037 1.00 94.25 96 TRP A C 1
ATOM 819 O O . TRP A 1 96 ? -8.612 -11.115 -7.731 1.00 94.25 96 TRP A O 1
ATOM 829 N N . LEU A 1 97 ? -6.481 -11.224 -7.014 1.00 91.62 97 LEU A N 1
ATOM 830 C CA . LEU A 1 97 ? -6.016 -10.059 -7.769 1.00 91.62 97 LEU A CA 1
ATOM 831 C C . LEU A 1 97 ? -6.305 -10.198 -9.274 1.00 91.62 97 LEU A C 1
ATOM 833 O O . LEU A 1 97 ? -6.853 -9.268 -9.862 1.00 91.62 97 LEU A O 1
ATOM 837 N N . ME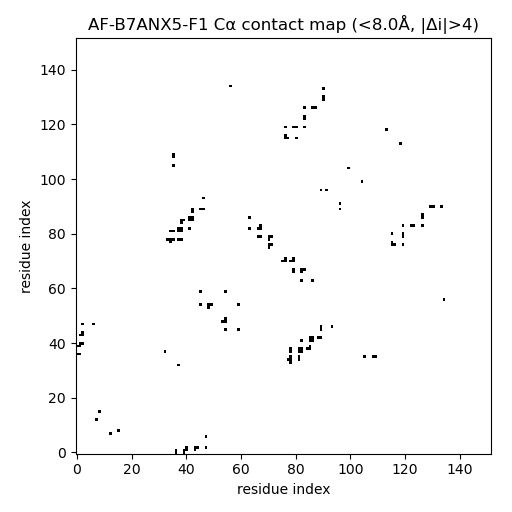T A 1 98 ? -6.021 -11.364 -9.863 1.00 89.81 98 MET A N 1
ATOM 838 C CA . MET A 1 98 ? -6.270 -11.650 -11.283 1.00 89.81 98 MET A CA 1
ATOM 839 C C . MET A 1 98 ? -7.764 -11.647 -11.640 1.00 89.81 98 MET A C 1
ATOM 841 O O . MET A 1 98 ? -8.147 -11.234 -12.732 1.00 89.81 98 MET A O 1
ATOM 845 N N . SER A 1 99 ? -8.632 -12.061 -10.713 1.00 92.31 99 SER A N 1
ATOM 846 C CA . SER A 1 99 ? -10.088 -12.080 -10.931 1.00 92.31 99 SER A CA 1
ATOM 847 C C . SER A 1 99 ? -10.755 -10.697 -10.848 1.00 92.31 99 SER A C 1
ATOM 849 O O . SER A 1 99 ? -11.896 -10.502 -11.284 1.00 92.31 99 SER A O 1
ATOM 851 N N . VAL A 1 100 ? -10.084 -9.713 -10.243 1.00 91.56 100 VAL A N 1
ATOM 852 C CA . VAL A 1 100 ? -10.694 -8.426 -9.907 1.00 91.56 100 VAL A CA 1
ATOM 853 C C . VAL A 1 100 ? -10.677 -7.476 -11.097 1.00 91.56 100 VAL A C 1
ATOM 855 O O . VAL A 1 100 ? -9.632 -7.090 -11.604 1.00 91.56 100 VAL A O 1
ATOM 858 N N . LYS A 1 101 ? -11.859 -6.965 -11.463 1.00 92.06 101 LYS A N 1
ATOM 859 C CA . LYS A 1 101 ? -11.973 -5.853 -12.419 1.00 92.06 101 LYS A CA 1
ATOM 860 C C . LYS A 1 101 ? -11.514 -4.531 -11.769 1.00 92.06 101 LYS A C 1
ATOM 862 O O . LYS A 1 101 ? -12.207 -4.056 -10.855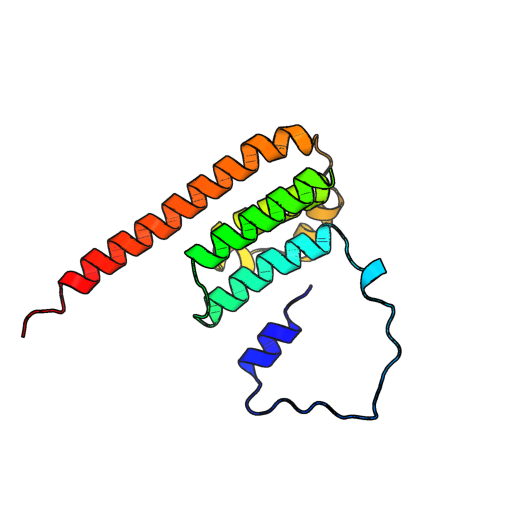 1.00 92.06 101 LYS A O 1
ATOM 867 N N . PRO A 1 102 ? -10.418 -3.899 -12.235 1.00 87.75 102 PRO A N 1
ATOM 868 C CA . PRO A 1 102 ? -9.794 -2.757 -11.558 1.00 87.75 102 PRO A CA 1
ATOM 869 C C . PRO A 1 102 ? -10.710 -1.530 -11.485 1.00 87.75 102 PRO A C 1
ATOM 871 O O . PRO A 1 102 ? -10.823 -0.903 -10.435 1.00 87.75 102 PRO A O 1
ATOM 874 N N . GLU A 1 103 ? -11.458 -1.232 -12.546 1.00 90.56 103 GLU A N 1
ATOM 875 C CA . GLU A 1 103 ? -12.403 -0.106 -12.596 1.00 90.56 103 GLU A CA 1
ATOM 876 C C . GLU A 1 103 ? -13.507 -0.223 -11.540 1.00 90.56 103 GLU A C 1
ATOM 878 O O . GLU A 1 103 ? -13.853 0.739 -10.847 1.00 90.56 103 GLU A O 1
ATOM 883 N N . ARG A 1 104 ? -14.065 -1.434 -11.392 1.00 92.00 104 ARG A N 1
ATOM 884 C CA . ARG A 1 104 ? -15.120 -1.717 -10.412 1.00 92.00 104 ARG A CA 1
ATOM 885 C C . ARG A 1 104 ? -14.572 -1.589 -8.997 1.00 92.00 104 ARG A C 1
ATOM 887 O O . ARG A 1 104 ? -15.259 -1.049 -8.129 1.00 92.00 104 ARG A O 1
ATOM 894 N N . LEU A 1 105 ? -13.351 -2.068 -8.761 1.00 92.25 105 LEU A N 1
ATOM 895 C CA . LEU A 1 105 ? -12.674 -1.925 -7.477 1.00 92.25 105 LEU A CA 1
ATOM 896 C C . LEU A 1 105 ? -12.417 -0.450 -7.147 1.00 92.25 105 LEU A C 1
ATOM 898 O O . LEU A 1 105 ? -12.797 -0.005 -6.064 1.00 92.25 105 LEU A O 1
ATOM 902 N N . HIS A 1 106 ? -11.848 0.312 -8.082 1.00 92.88 106 HIS A N 1
ATOM 903 C CA . HIS A 1 106 ? -11.562 1.733 -7.904 1.00 92.88 106 HIS A CA 1
ATOM 904 C C . HIS A 1 106 ? -12.837 2.529 -7.606 1.00 92.88 106 HIS A C 1
ATOM 906 O O . HIS A 1 106 ? -12.910 3.248 -6.611 1.00 92.88 106 HIS A O 1
ATOM 912 N N . ARG A 1 107 ? -13.901 2.320 -8.391 1.00 92.62 107 ARG A N 1
ATOM 913 C CA . ARG A 1 107 ? -15.201 2.966 -8.156 1.00 92.62 107 ARG A CA 1
ATOM 914 C C . ARG A 1 107 ? -15.759 2.637 -6.770 1.00 92.62 107 ARG A C 1
ATOM 916 O O . ARG A 1 107 ? -16.313 3.515 -6.111 1.00 92.62 107 ARG A O 1
ATOM 923 N N . LYS A 1 108 ? -15.603 1.389 -6.310 1.00 92.19 108 LYS A N 1
ATOM 924 C CA . LYS A 1 108 ? -15.990 0.984 -4.950 1.00 92.19 108 LYS A CA 1
ATOM 925 C C . LYS A 1 108 ? -15.154 1.698 -3.890 1.00 92.19 108 LYS A C 1
ATOM 927 O O . LYS A 1 108 ? -15.737 2.130 -2.906 1.00 92.19 108 LYS A O 1
ATOM 932 N N . LEU A 1 109 ? -13.835 1.816 -4.069 1.00 91.75 109 LEU A N 1
ATOM 933 C CA . LEU A 1 109 ? -12.929 2.517 -3.145 1.00 91.75 109 LEU A CA 1
ATOM 934 C C . LEU A 1 109 ? -13.305 3.999 -3.010 1.00 91.75 109 LEU A C 1
ATOM 936 O O . LEU A 1 109 ? -13.492 4.477 -1.893 1.00 91.75 109 LEU A O 1
ATOM 940 N N . CYS A 1 110 ? -13.527 4.693 -4.127 1.00 88.81 110 CYS A N 1
ATOM 941 C CA . CYS A 1 110 ? -13.877 6.115 -4.123 1.00 88.81 110 CYS A CA 1
ATOM 942 C C . CYS A 1 110 ? -15.236 6.405 -3.465 1.00 88.81 110 CYS A C 1
ATOM 944 O O . CYS A 1 110 ? -15.419 7.465 -2.872 1.00 88.81 110 CYS A O 1
ATOM 946 N N . ARG A 1 111 ? -16.184 5.460 -3.534 1.00 89.69 111 ARG A N 1
ATOM 947 C CA . ARG A 1 111 ? -17.539 5.606 -2.973 1.00 89.69 111 ARG A CA 1
ATOM 948 C C . ARG A 1 111 ? -17.682 5.140 -1.525 1.00 89.69 111 ARG A C 1
ATOM 950 O O . ARG A 1 111 ? -18.778 5.259 -0.980 1.00 89.69 111 ARG A O 1
ATOM 957 N N . VAL A 1 112 ? -16.638 4.592 -0.895 1.00 88.44 112 VAL A N 1
ATOM 958 C CA . VAL A 1 112 ? -16.758 4.111 0.489 1.00 88.44 112 VAL A CA 1
ATOM 959 C C . VAL A 1 112 ? -17.118 5.274 1.414 1.00 88.44 112 VAL A C 1
ATOM 961 O O . VAL A 1 112 ? -16.349 6.222 1.563 1.00 88.44 112 VAL A O 1
ATOM 964 N N . ARG A 1 113 ? -18.270 5.157 2.079 1.00 80.94 113 ARG A N 1
ATOM 965 C CA . ARG A 1 113 ? -18.699 6.017 3.186 1.00 80.94 113 ARG A CA 1
ATOM 966 C C . ARG A 1 113 ? -18.888 5.131 4.415 1.00 80.94 113 ARG A C 1
ATOM 968 O O . ARG A 1 113 ? -19.712 4.222 4.385 1.00 80.94 113 ARG A O 1
ATOM 975 N N . ARG A 1 114 ? -18.079 5.337 5.456 1.00 79.75 114 ARG A N 1
ATOM 976 C CA . ARG A 1 114 ? -18.163 4.625 6.742 1.00 79.75 114 ARG A CA 1
ATOM 977 C C . ARG A 1 114 ? -17.733 5.539 7.882 1.00 79.75 114 ARG A C 1
ATOM 979 O O . ARG A 1 114 ? -16.995 6.497 7.665 1.00 79.75 114 ARG A O 1
ATOM 986 N N . LEU A 1 115 ? -18.122 5.174 9.102 1.00 80.25 115 LEU A N 1
ATOM 987 C CA . LEU A 1 115 ? -17.515 5.691 10.328 1.00 80.25 115 LEU A CA 1
ATOM 988 C C . LEU A 1 115 ? -16.128 5.059 10.506 1.00 80.25 115 LEU A C 1
ATOM 990 O O . LEU A 1 115 ? -15.953 4.104 11.262 1.00 80.25 115 LEU A O 1
ATOM 994 N N . PHE A 1 116 ? -15.153 5.568 9.750 1.00 86.06 116 PHE A N 1
ATOM 995 C CA . PHE A 1 116 ? -13.821 4.971 9.644 1.00 86.06 116 PHE A CA 1
ATOM 996 C C . PHE A 1 116 ? -13.141 4.793 11.003 1.00 86.06 116 PHE A C 1
ATOM 998 O O . PHE A 1 116 ? -12.624 3.719 11.264 1.00 86.06 116 PHE A O 1
ATOM 1005 N N . ARG A 1 117 ? -13.247 5.768 11.913 1.00 85.62 117 ARG A N 1
ATOM 1006 C CA . ARG A 1 117 ? -12.616 5.710 13.241 1.00 85.62 117 ARG A CA 1
ATOM 1007 C C . ARG A 1 117 ? -12.939 4.426 14.022 1.00 85.62 117 ARG A C 1
ATOM 1009 O O . ARG A 1 117 ? -12.029 3.741 14.462 1.00 85.62 117 ARG A O 1
ATOM 1016 N N . LEU A 1 118 ? -14.222 4.089 14.180 1.00 87.50 118 LEU A N 1
ATOM 1017 C CA . LEU A 1 118 ? -14.647 2.898 14.936 1.00 87.50 118 LEU A CA 1
ATOM 1018 C C . LEU A 1 118 ? -14.462 1.610 14.134 1.00 87.50 118 LEU A C 1
ATOM 1020 O O . LEU A 1 118 ? -14.136 0.565 14.680 1.00 87.50 118 LEU A O 1
ATOM 1024 N N . HIS A 1 119 ? -14.679 1.675 12.823 1.00 91.50 119 HIS A N 1
ATOM 1025 C CA . HIS A 1 119 ? -14.495 0.508 11.973 1.00 91.50 119 HIS A CA 1
ATOM 1026 C C . HIS A 1 119 ? -13.024 0.076 11.944 1.00 91.50 119 HIS A C 1
ATOM 1028 O O . HIS A 1 119 ? -12.727 -1.117 11.967 1.00 91.50 119 HIS A O 1
ATOM 1034 N N . ASN A 1 120 ? -12.100 1.035 11.880 1.00 93.38 120 ASN A N 1
ATOM 1035 C CA . ASN A 1 120 ? -10.677 0.764 11.753 1.00 93.38 120 ASN A CA 1
ATOM 1036 C C . ASN A 1 120 ? -10.152 0.021 12.973 1.00 93.38 120 ASN A C 1
ATOM 1038 O O . ASN A 1 120 ? -9.512 -1.005 12.764 1.00 93.38 120 ASN A O 1
ATOM 1042 N N . THR A 1 121 ? -10.499 0.447 14.199 1.00 90.62 121 THR A N 1
ATOM 1043 C CA . THR A 1 121 ? -10.018 -0.157 15.461 1.00 90.62 121 THR A CA 1
ATOM 1044 C C . THR A 1 121 ? -10.263 -1.662 15.547 1.00 90.62 121 THR A C 1
ATOM 1046 O O . THR A 1 121 ? -9.421 -2.390 16.069 1.00 90.62 121 THR A O 1
ATOM 1049 N N . VAL A 1 122 ? -11.381 -2.139 14.999 1.00 93.75 122 VAL A N 1
ATOM 1050 C CA . VAL A 1 122 ? -11.697 -3.571 14.919 1.00 93.75 122 VAL A CA 1
ATOM 1051 C C . VAL A 1 122 ? -11.068 -4.200 13.677 1.00 93.75 122 VAL A C 1
ATOM 1053 O O . VAL A 1 122 ? -10.464 -5.272 13.742 1.00 93.75 122 VAL A O 1
ATOM 1056 N N . PHE A 1 123 ? -11.187 -3.537 12.526 1.00 95.50 123 PHE A N 1
ATOM 1057 C CA . PHE A 1 123 ? -10.787 -4.106 11.244 1.00 95.50 123 PHE A CA 1
ATOM 1058 C C . PHE A 1 123 ? -9.286 -4.408 11.172 1.00 95.50 123 PHE A C 1
ATOM 1060 O O . PHE A 1 123 ? -8.915 -5.476 10.685 1.00 95.50 123 PHE A O 1
ATOM 1067 N N . TRP A 1 124 ? -8.420 -3.537 11.700 1.00 95.50 124 TRP A N 1
ATOM 1068 C CA . TRP A 1 124 ? -6.974 -3.777 11.664 1.00 95.50 124 TRP A CA 1
ATOM 1069 C C . TRP A 1 124 ? -6.562 -4.998 12.494 1.00 95.50 124 TRP A C 1
ATOM 1071 O O . TRP A 1 124 ? -5.700 -5.760 12.059 1.00 95.50 124 TRP A O 1
ATOM 1081 N N . ARG A 1 125 ? -7.228 -5.249 13.630 1.00 95.75 125 ARG A N 1
ATOM 1082 C CA . ARG A 1 125 ? -6.995 -6.434 14.473 1.00 95.75 125 ARG A CA 1
ATOM 1083 C C . ARG A 1 125 ? -7.370 -7.720 13.748 1.00 95.75 125 ARG A C 1
ATOM 1085 O O . ARG A 1 125 ? -6.598 -8.673 13.754 1.00 95.75 125 ARG A O 1
ATOM 1092 N N . ILE A 1 126 ? -8.512 -7.727 13.059 1.00 96.69 126 ILE A N 1
ATOM 1093 C CA . ILE A 1 126 ? -8.939 -8.874 12.243 1.00 96.69 126 ILE A CA 1
ATOM 1094 C C . ILE A 1 126 ? -7.906 -9.165 11.149 1.00 96.69 126 ILE A C 1
ATOM 1096 O O . ILE A 1 126 ? -7.532 -10.316 10.935 1.00 96.69 126 ILE A O 1
ATOM 1100 N N . VAL A 1 127 ? -7.435 -8.129 10.452 1.00 96.69 127 VAL A N 1
ATOM 1101 C CA . VAL A 1 127 ? -6.442 -8.283 9.379 1.00 96.69 127 VAL A CA 1
ATOM 1102 C C . VAL A 1 127 ? -5.098 -8.753 9.929 1.00 96.69 127 VAL A C 1
ATOM 1104 O O . VAL A 1 127 ? -4.490 -9.643 9.342 1.00 96.69 127 VAL A O 1
ATOM 1107 N N . GLN A 1 128 ? -4.675 -8.236 11.085 1.00 95.56 128 GLN A N 1
ATOM 1108 C CA . GLN A 1 128 ? -3.475 -8.693 11.783 1.00 95.56 128 GLN A CA 1
ATOM 1109 C C . GLN A 1 128 ? -3.561 -10.185 12.135 1.00 95.56 128 GLN A C 1
ATOM 1111 O O . GLN A 1 128 ? -2.607 -10.921 11.897 1.00 95.56 128 GLN A O 1
ATOM 1116 N N . LEU A 1 129 ? -4.700 -10.644 12.662 1.00 95.38 129 LEU A N 1
ATOM 1117 C CA . LEU A 1 129 ? -4.910 -12.059 12.979 1.00 95.38 129 LEU A CA 1
ATOM 1118 C C . LEU A 1 129 ? -4.872 -12.930 11.722 1.00 95.38 129 LEU A C 1
ATOM 1120 O O . LEU A 1 129 ? -4.194 -13.951 11.710 1.00 95.38 129 LEU A O 1
ATOM 1124 N N . LYS A 1 130 ? -5.534 -12.512 10.635 1.00 95.62 130 LYS A N 1
ATOM 1125 C CA . LYS A 1 130 ? -5.463 -13.222 9.346 1.00 95.62 130 LYS A CA 1
ATOM 1126 C C . LYS A 1 130 ? -4.034 -13.319 8.818 1.00 95.62 130 LYS A C 1
ATOM 1128 O O . LYS A 1 130 ? -3.661 -14.356 8.277 1.00 95.62 130 LYS A O 1
ATOM 1133 N N . TYR A 1 131 ? -3.256 -12.248 8.964 1.00 94.75 131 TYR A N 1
ATOM 1134 C CA . TYR A 1 131 ? -1.853 -12.227 8.571 1.00 94.75 131 TYR A CA 1
ATOM 1135 C C . TYR A 1 131 ? -1.045 -13.244 9.378 1.00 94.75 131 TYR A C 1
ATOM 1137 O O . TYR A 1 131 ? -0.393 -14.103 8.791 1.00 94.75 131 TYR A O 1
ATOM 1145 N N . ALA A 1 132 ? -1.154 -13.192 10.709 1.00 93.62 132 ALA A N 1
ATOM 1146 C CA . ALA A 1 132 ? -0.469 -14.120 11.603 1.00 93.62 132 ALA A CA 1
ATOM 1147 C C . ALA A 1 132 ? -0.848 -15.574 11.300 1.00 93.62 132 ALA A C 1
ATOM 1149 O O . ALA A 1 132 ? 0.027 -16.412 11.154 1.00 93.62 132 ALA A O 1
ATOM 1150 N N . LEU A 1 133 ? -2.135 -15.877 11.104 1.00 92.88 133 LEU A N 1
ATOM 1151 C CA . LEU A 1 133 ? -2.567 -17.226 10.735 1.00 92.88 133 LEU A CA 1
ATOM 1152 C C . LEU A 1 133 ? -1.927 -17.688 9.420 1.00 92.88 133 LEU A C 1
ATOM 1154 O O . LEU A 1 133 ? -1.385 -18.786 9.362 1.00 92.88 133 LEU A O 1
ATOM 1158 N N . LYS A 1 134 ? -1.939 -16.853 8.376 1.00 90.69 134 LYS A N 1
ATOM 1159 C CA . LYS A 1 134 ? -1.393 -17.219 7.061 1.00 90.69 134 LYS A CA 1
ATOM 1160 C C . LYS A 1 134 ? 0.115 -17.484 7.102 1.00 90.69 134 LYS A C 1
ATOM 1162 O O . LYS A 1 134 ? 0.568 -18.444 6.485 1.00 90.69 134 LYS A O 1
ATOM 1167 N N . TYR A 1 135 ? 0.879 -16.642 7.796 1.00 87.56 135 TYR A N 1
ATOM 1168 C CA . TYR A 1 135 ? 2.341 -16.738 7.805 1.00 87.56 135 TYR A CA 1
ATOM 1169 C C . TYR A 1 135 ? 2.880 -17.675 8.895 1.00 87.56 135 TYR A C 1
ATOM 1171 O O . TYR A 1 135 ? 3.799 -18.425 8.595 1.00 87.56 135 TYR A O 1
ATOM 1179 N N . ASN A 1 136 ? 2.240 -17.785 10.065 1.00 82.69 136 ASN A N 1
ATOM 1180 C CA . ASN A 1 136 ? 2.607 -18.798 11.066 1.00 82.69 136 ASN A CA 1
ATOM 1181 C C . ASN A 1 136 ? 2.345 -20.225 10.552 1.00 82.69 136 ASN A C 1
ATOM 1183 O O . ASN A 1 136 ? 3.100 -21.139 10.863 1.00 82.69 136 ASN A O 1
ATOM 1187 N N . MET A 1 137 ? 1.280 -20.446 9.764 1.00 68.94 137 MET A N 1
ATOM 1188 C CA . MET A 1 137 ? 1.051 -21.748 9.113 1.00 68.94 137 MET A CA 1
ATOM 1189 C C . MET A 1 137 ? 2.135 -22.066 8.076 1.00 68.94 137 MET A C 1
ATOM 1191 O O . MET A 1 137 ? 2.489 -23.226 7.895 1.00 68.94 137 MET A O 1
ATOM 1195 N N . ARG A 1 138 ? 2.666 -21.040 7.400 1.00 66.62 138 ARG A N 1
ATOM 1196 C CA . ARG A 1 138 ? 3.725 -21.200 6.400 1.00 66.62 138 ARG A CA 1
ATOM 1197 C C . ARG A 1 138 ? 5.082 -21.478 7.043 1.00 66.62 138 ARG A C 1
ATOM 1199 O O . ARG A 1 138 ? 5.801 -22.323 6.531 1.00 66.62 138 ARG A O 1
ATOM 1206 N N . GLU A 1 139 ? 5.403 -20.823 8.158 1.00 69.69 139 GLU A N 1
ATOM 1207 C CA . GLU A 1 139 ? 6.601 -21.137 8.951 1.00 69.69 139 GLU A CA 1
ATOM 1208 C C . GLU A 1 139 ? 6.558 -22.580 9.464 1.00 69.69 139 GLU A C 1
ATOM 1210 O O . GLU A 1 139 ? 7.491 -23.329 9.204 1.00 69.69 139 GLU A O 1
ATOM 1215 N N . LYS A 1 140 ? 5.429 -23.022 10.040 1.00 63.81 140 LYS A N 1
ATOM 1216 C CA . LYS A 1 140 ? 5.255 -24.425 10.460 1.00 63.81 140 LYS A CA 1
ATOM 1217 C C . LYS A 1 140 ? 5.435 -25.423 9.314 1.00 63.81 140 LYS A C 1
ATOM 1219 O O . LYS A 1 140 ? 6.179 -26.380 9.458 1.00 63.81 140 LYS A O 1
ATOM 1224 N N . HIS A 1 141 ? 4.809 -25.178 8.158 1.00 66.44 141 HIS A N 1
ATOM 1225 C CA . HIS A 1 141 ? 4.993 -26.039 6.985 1.00 66.44 141 HIS A CA 1
ATOM 1226 C C . HIS A 1 141 ? 6.465 -26.074 6.534 1.00 66.44 141 HIS A C 1
ATOM 1228 O O . HIS A 1 141 ? 6.968 -27.133 6.155 1.00 66.44 141 HIS A O 1
ATOM 1234 N N . ASN A 1 142 ? 7.160 -24.935 6.538 1.00 67.06 142 ASN A N 1
ATOM 1235 C CA . ASN A 1 142 ? 8.569 -24.879 6.155 1.00 67.06 142 ASN A CA 1
ATOM 1236 C C . ASN A 1 142 ? 9.457 -25.656 7.140 1.00 67.06 142 ASN A C 1
ATOM 1238 O O . ASN A 1 142 ? 10.347 -26.369 6.683 1.00 67.06 142 ASN A O 1
ATOM 1242 N N . ASP A 1 143 ? 9.184 -25.581 8.445 1.00 66.88 143 ASP A N 1
ATOM 1243 C CA . ASP A 1 143 ? 9.889 -26.363 9.470 1.00 66.88 143 ASP A CA 1
ATOM 1244 C C . ASP A 1 143 ? 9.640 -27.873 9.297 1.00 66.88 143 ASP A C 1
ATOM 1246 O O . ASP A 1 143 ? 10.590 -28.657 9.277 1.00 66.88 143 ASP A O 1
ATOM 1250 N N . ASP A 1 144 ? 8.387 -28.279 9.057 1.00 62.75 144 ASP A N 1
ATOM 1251 C CA . ASP A 1 144 ? 8.006 -29.683 8.833 1.00 62.75 144 ASP A CA 1
ATOM 1252 C C . ASP A 1 144 ? 8.648 -30.269 7.557 1.00 62.75 144 ASP A C 1
ATOM 1254 O O . ASP A 1 144 ? 8.973 -31.453 7.496 1.00 62.75 144 ASP A O 1
ATOM 1258 N N . THR A 1 145 ? 8.860 -29.439 6.528 1.00 61.50 145 THR A N 1
ATOM 1259 C CA . THR A 1 145 ? 9.491 -29.856 5.258 1.00 61.50 145 THR A CA 1
ATOM 1260 C C . THR A 1 145 ? 11.023 -29.787 5.329 1.00 61.50 145 THR A C 1
ATOM 1262 O O . THR A 1 145 ? 11.710 -30.581 4.689 1.00 61.50 145 THR A O 1
ATOM 1265 N N . GLY A 1 146 ? 11.574 -28.864 6.123 1.00 54.97 146 GLY A N 1
ATOM 1266 C CA . GLY A 1 146 ? 13.013 -28.705 6.349 1.00 54.97 146 GLY A CA 1
ATOM 1267 C C . GLY A 1 146 ? 13.617 -29.791 7.243 1.00 54.97 146 GLY A C 1
ATOM 1268 O O . GLY A 1 146 ? 14.763 -30.182 7.029 1.00 54.97 146 GLY A O 1
ATOM 1269 N N . ALA A 1 147 ? 12.836 -30.348 8.175 1.00 55.09 147 ALA A N 1
ATOM 1270 C CA . ALA A 1 147 ? 13.252 -31.465 9.028 1.00 55.09 147 ALA A CA 1
ATOM 1271 C C . ALA A 1 147 ? 13.438 -32.800 8.269 1.00 55.09 147 ALA A C 1
ATOM 1273 O O . ALA A 1 147 ? 14.043 -33.728 8.801 1.00 55.09 147 ALA A O 1
ATOM 1274 N N . GLY A 1 148 ? 12.953 -32.904 7.025 1.00 49.81 148 GLY A N 1
ATOM 1275 C CA . GLY A 1 148 ? 13.089 -34.101 6.184 1.00 49.81 148 GLY A CA 1
ATOM 1276 C C . GLY A 1 148 ? 14.375 -34.185 5.351 1.00 49.81 148 GLY A C 1
ATOM 1277 O O . GLY A 1 148 ? 14.631 -35.232 4.767 1.00 49.81 148 GLY A O 1
ATOM 1278 N N . ASN A 1 149 ? 15.189 -33.122 5.294 1.00 51.00 149 ASN A N 1
ATOM 1279 C CA . ASN A 1 149 ? 16.367 -33.044 4.411 1.00 51.00 149 ASN A CA 1
ATOM 1280 C C . ASN A 1 149 ? 17.713 -32.956 5.157 1.00 51.00 149 ASN A C 1
ATOM 1282 O O . ASN A 1 149 ? 18.723 -32.587 4.563 1.00 51.00 149 ASN A O 1
ATOM 1286 N N . SER A 1 150 ? 17.756 -33.316 6.444 1.00 48.59 150 SER A N 1
ATOM 1287 C CA . SER A 1 150 ? 18.997 -33.422 7.224 1.00 48.59 150 SER A CA 1
ATOM 1288 C C . SER A 1 150 ? 19.267 -34.857 7.691 1.00 48.59 150 SER A C 1
ATOM 1290 O O . SER A 1 150 ? 19.543 -35.089 8.864 1.00 48.59 150 SER A O 1
ATOM 1292 N N . THR A 1 151 ? 19.181 -35.830 6.788 1.00 47.28 151 THR A N 1
ATOM 1293 C CA . THR A 1 151 ? 19.786 -37.158 6.972 1.00 47.28 151 THR A CA 1
ATOM 1294 C C . THR A 1 151 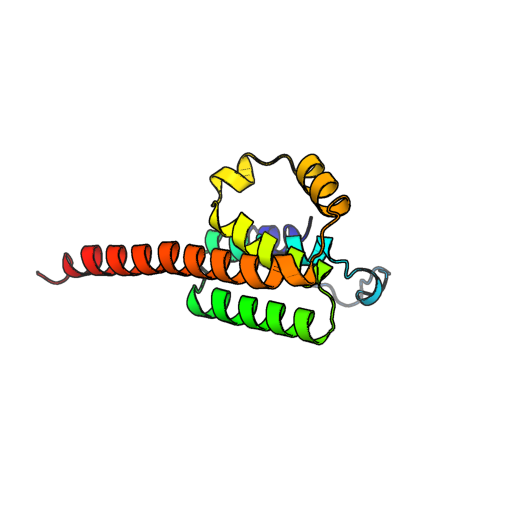? 20.193 -37.706 5.611 1.00 47.28 151 THR A C 1
ATOM 1296 O O . THR A 1 151 ? 19.318 -38.104 4.843 1.00 47.28 151 THR A O 1
ATOM 1299 N N . CYS A 1 152 ? 21.507 -37.669 5.364 1.00 38.41 152 CYS A N 1
ATOM 1300 C CA . CYS A 1 152 ? 22.363 -38.520 4.521 1.00 38.41 152 CYS A CA 1
ATOM 1301 C C . CYS A 1 152 ? 23.461 -37.695 3.845 1.00 38.41 152 CYS A C 1
ATOM 1303 O O . CYS A 1 152 ? 23.133 -36.813 3.024 1.00 38.41 152 CYS A O 1
#

Sequence (152 aa):
MHCDDVEYGIRCARRLIILNGINVWHETYEYRVTPTIIYYDIRNTLFVNHMHNMFDANLAIQSWKDRISYFHVQKEYKTEYMAIRAMNDFLKGEQWLMSVKPERLHRKLCRVRRLFRLHNTVFWRIVQLKYALKYNMREKHNDDTGAGNSTC